Protein AF-A0AAQ3LE79-F1 (afdb_monomer_lite)

Structure (mmCIF, N/CA/C/O backbone):
data_AF-A0AAQ3LE79-F1
#
_entry.id   AF-A0AAQ3LE79-F1
#
loop_
_atom_site.group_PDB
_atom_site.id
_atom_site.type_symbol
_atom_site.label_atom_id
_atom_site.label_alt_id
_atom_site.label_comp_id
_atom_site.label_asym_id
_atom_site.label_entity_id
_atom_site.label_seq_id
_atom_site.pdbx_PDB_ins_code
_atom_site.Cartn_x
_atom_site.Cartn_y
_atom_site.Cartn_z
_atom_site.occupancy
_atom_site.B_iso_or_equiv
_atom_site.auth_seq_id
_atom_site.auth_comp_id
_atom_site.auth_asym_id
_atom_site.auth_atom_id
_atom_site.pdbx_PDB_model_num
ATOM 1 N N . MET A 1 1 ? 32.150 15.294 57.275 1.00 36.69 1 MET A N 1
ATOM 2 C CA . MET A 1 1 ? 33.133 14.335 56.734 1.00 36.69 1 MET A CA 1
ATOM 3 C C . MET A 1 1 ? 32.623 13.879 55.379 1.00 36.69 1 MET A C 1
ATOM 5 O O . MET A 1 1 ? 31.516 13.365 55.310 1.00 36.69 1 MET A O 1
ATOM 9 N N . SER A 1 2 ? 33.370 14.205 54.324 1.00 40.28 2 SER A N 1
ATOM 10 C CA . SER A 1 2 ? 33.125 13.823 52.928 1.00 40.28 2 SER A CA 1
ATOM 11 C C . SER A 1 2 ? 33.422 12.352 52.693 1.00 40.28 2 SER A C 1
ATOM 13 O O . SER A 1 2 ? 34.412 11.895 53.243 1.00 40.28 2 SER A O 1
ATOM 15 N N . PHE A 1 3 ? 32.701 11.703 51.774 1.00 40.44 3 PHE A N 1
ATOM 16 C CA . PHE A 1 3 ? 33.291 10.765 50.809 1.00 40.44 3 PHE A CA 1
ATOM 17 C C . PHE A 1 3 ? 32.489 10.816 49.500 1.00 40.44 3 PHE A C 1
ATOM 19 O O . PHE A 1 3 ? 31.323 10.433 49.456 1.00 40.44 3 PHE A O 1
ATOM 26 N N . ALA A 1 4 ? 33.121 11.341 48.449 1.00 46.09 4 ALA A N 1
ATOM 27 C CA . ALA A 1 4 ? 32.673 11.240 47.065 1.00 46.09 4 ALA A CA 1
ATOM 28 C C . ALA A 1 4 ? 33.272 9.965 46.454 1.00 46.09 4 ALA A C 1
ATOM 30 O O . ALA A 1 4 ? 34.457 9.696 46.655 1.00 46.09 4 ALA A O 1
ATOM 31 N N . ALA A 1 5 ? 32.473 9.194 45.717 1.00 45.47 5 ALA A N 1
ATOM 32 C CA . ALA A 1 5 ? 32.939 8.041 44.953 1.00 45.47 5 ALA A CA 1
ATOM 33 C C . ALA A 1 5 ? 33.003 8.417 43.466 1.00 45.47 5 ALA A C 1
ATOM 35 O O . ALA A 1 5 ? 31.975 8.596 42.817 1.00 45.47 5 ALA A O 1
ATOM 36 N N . SER A 1 6 ? 34.221 8.560 42.945 1.00 42.56 6 SER A N 1
ATOM 37 C CA . SER A 1 6 ? 34.496 8.762 41.521 1.00 42.56 6 SER A CA 1
ATOM 38 C C . SER A 1 6 ? 34.640 7.402 40.836 1.00 42.56 6 SER A C 1
ATOM 40 O O . SER A 1 6 ? 35.516 6.623 41.208 1.00 42.56 6 SER A O 1
ATOM 42 N N . ILE A 1 7 ? 33.816 7.115 39.827 1.00 51.03 7 ILE A N 1
ATOM 43 C CA . ILE A 1 7 ? 34.010 5.956 38.945 1.00 51.03 7 ILE A CA 1
ATOM 44 C C . ILE A 1 7 ? 34.939 6.397 37.813 1.00 51.03 7 ILE A C 1
ATOM 46 O O . ILE A 1 7 ? 34.590 7.253 37.001 1.00 51.03 7 ILE A O 1
ATOM 50 N N . ALA A 1 8 ? 36.147 5.839 37.801 1.00 42.97 8 ALA A N 1
ATOM 51 C CA . ALA A 1 8 ? 37.141 6.045 36.761 1.00 42.97 8 ALA A CA 1
ATOM 52 C C . ALA A 1 8 ? 36.771 5.232 35.509 1.00 42.97 8 ALA A C 1
ATOM 54 O O . ALA A 1 8 ? 36.706 4.006 35.563 1.00 42.97 8 ALA A O 1
ATOM 55 N N . ALA A 1 9 ? 36.553 5.911 34.382 1.00 47.59 9 ALA A N 1
ATOM 56 C CA . ALA A 1 9 ? 36.482 5.287 33.067 1.00 47.59 9 ALA A CA 1
ATOM 57 C C . ALA A 1 9 ? 37.894 5.240 32.465 1.00 47.59 9 ALA A C 1
ATOM 59 O O . ALA A 1 9 ? 38.516 6.273 32.216 1.00 47.59 9 ALA A O 1
ATOM 60 N N . THR A 1 10 ? 38.419 4.035 32.263 1.00 47.12 10 THR A N 1
ATOM 61 C CA . THR A 1 10 ? 39.682 3.782 31.569 1.00 47.12 10 THR A CA 1
ATOM 62 C C . THR A 1 10 ? 39.500 3.987 30.066 1.00 47.12 10 THR A C 1
ATOM 64 O O . THR A 1 10 ? 38.808 3.231 29.391 1.00 47.12 10 THR A O 1
ATOM 67 N N . ILE A 1 11 ? 40.142 5.026 29.534 1.00 48.81 11 ILE A N 1
ATOM 68 C CA . ILE A 1 11 ? 40.208 5.311 28.100 1.00 48.81 11 ILE A CA 1
ATOM 69 C C . ILE A 1 11 ? 41.379 4.505 27.531 1.00 48.81 11 ILE A C 1
ATOM 71 O O . ILE A 1 11 ? 42.543 4.846 27.743 1.00 48.81 11 ILE A O 1
ATOM 75 N N . GLY A 1 12 ? 41.075 3.413 26.832 1.00 40.38 12 GLY A N 1
ATOM 76 C CA . GLY A 1 12 ? 42.045 2.700 26.007 1.00 40.38 12 GLY A CA 1
ATOM 77 C C . GLY A 1 12 ? 42.312 3.491 24.731 1.00 40.38 12 GLY A C 1
ATOM 78 O O . GLY A 1 12 ? 41.509 3.463 23.803 1.00 40.38 12 GLY A O 1
ATOM 79 N N . ALA A 1 13 ? 43.428 4.21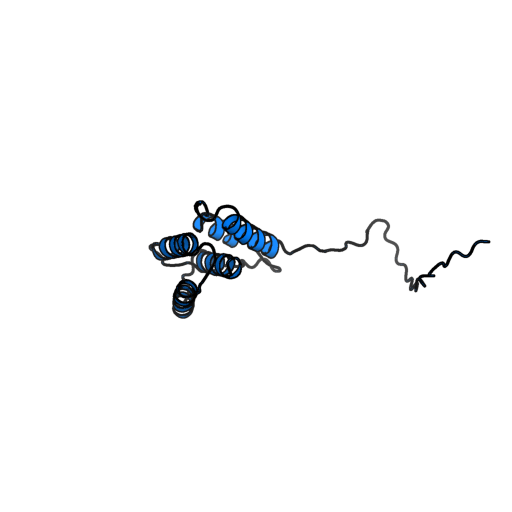4 24.694 1.00 43.22 13 ALA A N 1
ATOM 80 C CA . ALA A 1 13 ? 43.943 4.831 23.482 1.00 43.22 13 ALA A CA 1
ATOM 81 C C . ALA A 1 13 ? 44.674 3.780 22.632 1.00 43.22 13 ALA A C 1
ATOM 83 O O . ALA A 1 13 ? 45.650 3.187 23.085 1.00 43.22 13 ALA A O 1
ATOM 84 N N . ILE A 1 14 ? 44.255 3.603 21.378 1.00 49.69 14 ILE A N 1
ATOM 85 C CA . ILE A 1 14 ? 45.158 3.176 20.305 1.00 49.69 14 ILE A CA 1
ATOM 86 C C . ILE A 1 14 ? 45.137 4.289 19.264 1.00 49.69 14 ILE A C 1
ATOM 88 O O . ILE A 1 14 ? 44.171 4.465 18.526 1.00 49.69 14 ILE A O 1
ATOM 92 N N . GLN A 1 15 ? 46.209 5.078 19.266 1.00 41.09 15 GLN A N 1
ATOM 93 C CA . GLN A 1 15 ? 46.517 6.043 18.223 1.00 41.09 15 GLN A CA 1
ATOM 94 C C . GLN A 1 15 ? 47.318 5.335 17.128 1.00 41.09 15 GLN A C 1
ATOM 96 O O . GLN A 1 15 ? 48.391 4.805 17.402 1.00 41.09 15 GLN A O 1
ATOM 101 N N . TYR A 1 16 ? 46.845 5.404 15.886 1.00 37.53 16 TYR A N 1
ATOM 102 C CA . TYR A 1 16 ? 47.734 5.527 14.734 1.00 37.53 16 TYR A CA 1
ATOM 103 C C . TYR A 1 16 ? 47.234 6.679 13.871 1.00 37.53 16 TYR A C 1
ATOM 105 O O . TYR A 1 16 ? 46.166 6.634 13.266 1.00 37.53 16 TYR A O 1
ATOM 113 N N . SER A 1 17 ? 48.017 7.750 13.906 1.00 40.47 17 SER A N 1
ATOM 114 C CA . SER A 1 17 ? 47.795 9.000 13.201 1.00 40.47 17 SER A CA 1
ATOM 115 C C . SER A 1 17 ? 48.233 8.868 11.743 1.00 40.47 17 SER A C 1
ATOM 117 O O . SER A 1 17 ? 49.415 8.678 11.477 1.00 40.47 17 SER A O 1
ATOM 119 N N . HIS A 1 18 ? 47.315 9.085 10.804 1.00 39.09 18 HIS A N 1
ATOM 120 C CA . HIS A 1 18 ? 47.628 9.818 9.579 1.00 39.09 18 HIS A CA 1
ATOM 121 C C . HIS A 1 18 ? 46.641 10.980 9.469 1.00 39.09 18 HIS A C 1
ATOM 123 O O . HIS A 1 18 ? 45.458 10.828 9.180 1.00 39.09 18 HIS A O 1
ATOM 129 N N . THR A 1 19 ? 47.153 12.156 9.808 1.00 40.91 19 THR A N 1
ATOM 130 C CA . THR A 1 19 ? 46.479 13.448 9.809 1.00 40.91 19 THR A CA 1
ATOM 131 C C . THR A 1 19 ? 46.080 13.873 8.397 1.00 40.91 19 THR A C 1
ATOM 133 O O . THR A 1 19 ? 46.939 14.251 7.605 1.00 40.91 19 THR A O 1
ATOM 136 N N . THR A 1 20 ? 44.775 13.910 8.129 1.00 48.50 20 THR A N 1
ATOM 137 C CA . THR A 1 20 ? 44.172 14.961 7.295 1.00 48.50 20 THR A CA 1
ATOM 138 C C . THR A 1 20 ? 43.300 15.806 8.230 1.00 48.50 20 THR A C 1
ATOM 140 O O . THR A 1 20 ? 42.432 15.237 8.896 1.00 48.50 20 THR A O 1
ATOM 143 N N . PRO A 1 21 ? 43.522 17.123 8.374 1.00 38.72 21 PRO A N 1
ATOM 144 C CA . PRO A 1 21 ? 42.705 17.945 9.259 1.00 38.72 21 PRO A CA 1
ATOM 145 C C . PRO A 1 21 ? 41.321 18.143 8.630 1.00 38.72 21 PRO A C 1
ATOM 147 O O . PRO A 1 21 ? 41.221 18.759 7.573 1.00 38.72 21 PRO A O 1
ATOM 150 N N . GLY A 1 22 ? 40.260 17.636 9.269 1.00 42.94 22 GLY A N 1
ATOM 151 C CA . GLY A 1 22 ? 38.892 18.084 8.972 1.00 42.94 22 GLY A CA 1
ATOM 152 C C . GLY A 1 22 ? 37.760 17.056 8.993 1.00 42.94 22 GLY A C 1
ATOM 153 O O . GLY A 1 22 ? 36.611 17.470 8.894 1.00 42.94 22 GLY A O 1
ATOM 154 N N . ALA A 1 23 ? 38.007 15.754 9.139 1.00 43.97 23 ALA A N 1
ATOM 155 C CA . ALA A 1 23 ? 36.910 14.785 9.199 1.00 43.97 23 ALA A CA 1
ATOM 156 C C . ALA A 1 23 ? 36.524 14.492 10.657 1.00 43.97 23 ALA A C 1
ATOM 158 O O . ALA A 1 23 ? 37.208 13.744 11.356 1.00 43.97 23 ALA A O 1
ATOM 159 N N . LEU A 1 24 ? 35.426 15.099 11.117 1.00 50.00 24 LEU A N 1
ATOM 160 C CA . LEU A 1 24 ? 34.683 14.611 12.281 1.00 50.00 24 LEU A CA 1
ATOM 161 C C . LEU A 1 24 ? 34.361 13.118 12.072 1.00 50.00 24 LEU A C 1
ATOM 163 O O . LEU A 1 24 ? 34.107 12.725 10.929 1.00 50.00 24 LEU A O 1
ATOM 167 N N . PRO A 1 25 ? 34.337 12.282 13.127 1.00 44.47 25 PRO A N 1
ATOM 168 C CA . PRO A 1 25 ? 33.803 10.936 13.002 1.00 44.47 25 PRO A CA 1
ATOM 169 C C . PRO A 1 25 ? 32.335 11.070 12.598 1.00 44.47 25 PRO A C 1
ATOM 171 O O . PRO A 1 25 ? 31.493 11.475 13.397 1.00 44.47 25 PRO A O 1
ATOM 174 N N . VAL A 1 26 ? 32.036 10.789 11.331 1.00 45.03 26 VAL A N 1
ATOM 175 C CA . VAL A 1 26 ? 30.660 10.666 10.870 1.00 45.03 26 VAL A CA 1
ATOM 176 C C . VAL A 1 26 ? 30.132 9.396 11.519 1.00 45.03 26 VAL A C 1
ATOM 178 O O . VAL A 1 26 ? 30.356 8.289 11.040 1.00 45.03 26 VAL A O 1
ATOM 181 N N . THR A 1 27 ? 29.451 9.544 12.647 1.00 40.09 27 THR A N 1
ATOM 182 C CA . THR A 1 27 ? 28.440 8.577 13.056 1.00 40.09 27 THR A CA 1
ATOM 183 C C . THR A 1 27 ? 27.349 8.628 11.992 1.00 40.09 27 THR A C 1
ATOM 185 O O . THR A 1 27 ? 26.413 9.419 12.100 1.00 40.09 27 THR A O 1
ATOM 188 N N . THR A 1 28 ? 27.487 7.845 10.921 1.00 41.47 28 THR A N 1
ATOM 189 C CA . THR A 1 28 ? 26.393 7.563 9.988 1.00 41.47 28 THR A CA 1
ATOM 190 C C . THR A 1 28 ? 25.399 6.654 10.700 1.00 41.47 28 THR A C 1
ATOM 192 O O . THR A 1 28 ? 25.302 5.466 10.415 1.00 41.47 28 THR A O 1
ATOM 195 N N . SER A 1 29 ? 24.644 7.216 11.639 1.00 50.00 29 SER A N 1
ATOM 196 C CA . SER A 1 29 ? 23.278 6.758 11.880 1.00 50.00 29 SER A CA 1
ATOM 197 C C . SER A 1 29 ? 22.411 7.408 10.805 1.00 50.00 29 SER A C 1
ATOM 199 O O . SER A 1 29 ? 21.615 8.300 11.077 1.00 50.00 29 SER A O 1
ATOM 201 N N . THR A 1 30 ? 22.677 7.061 9.548 1.00 47.72 30 THR A N 1
ATOM 202 C CA . THR A 1 30 ? 21.870 7.486 8.411 1.00 47.72 30 THR A CA 1
ATOM 203 C C . THR A 1 30 ? 20.923 6.331 8.168 1.00 47.72 30 THR A C 1
ATOM 205 O O . THR A 1 30 ? 21.315 5.348 7.547 1.00 47.72 30 THR A O 1
ATOM 208 N N . GLU A 1 31 ? 19.713 6.401 8.724 1.00 57.53 31 GLU A N 1
ATOM 209 C CA . GLU A 1 31 ? 18.627 5.567 8.210 1.00 57.53 31 GLU A CA 1
ATOM 210 C C . GLU A 1 31 ? 18.626 5.724 6.688 1.00 57.53 31 GLU A C 1
ATOM 212 O O . GLU A 1 31 ? 18.689 6.846 6.169 1.00 57.53 31 GLU A O 1
ATOM 217 N N . SER A 1 32 ? 18.677 4.606 5.969 1.00 69.31 32 SER A N 1
ATOM 218 C CA . SER A 1 32 ? 18.678 4.646 4.518 1.00 69.31 32 SER A CA 1
ATOM 219 C C . SER A 1 32 ? 17.392 5.332 4.053 1.00 69.31 32 SER A C 1
ATOM 221 O O . SER A 1 32 ? 16.332 5.191 4.664 1.00 69.31 32 SER A O 1
ATOM 223 N N . SER A 1 33 ? 17.490 6.141 2.994 1.00 79.94 33 SER A N 1
ATOM 224 C CA . SER A 1 33 ? 16.372 6.952 2.480 1.00 79.94 33 SER A CA 1
ATOM 225 C C . SER A 1 33 ? 15.092 6.125 2.273 1.00 79.94 33 SER A C 1
ATOM 227 O O . SER A 1 33 ? 13.982 6.623 2.454 1.00 79.94 33 SER A O 1
ATOM 229 N N . ASP A 1 34 ? 15.236 4.837 1.951 1.00 87.19 34 ASP A N 1
ATOM 230 C CA . ASP A 1 34 ? 14.115 3.919 1.806 1.00 87.19 34 ASP A CA 1
ATOM 231 C C . ASP A 1 34 ? 13.407 3.593 3.124 1.00 87.19 34 ASP A C 1
ATOM 233 O O . ASP A 1 34 ? 12.178 3.578 3.144 1.00 87.19 34 ASP A O 1
ATOM 237 N N . GLU A 1 35 ? 14.133 3.386 4.221 1.00 90.25 35 GLU A N 1
ATOM 238 C CA . GLU A 1 35 ? 13.536 3.148 5.540 1.00 90.25 35 GLU A CA 1
ATOM 239 C C . GLU A 1 35 ? 12.772 4.383 6.031 1.00 90.25 35 GLU A C 1
ATOM 241 O O . GLU A 1 35 ? 11.648 4.256 6.516 1.00 90.25 35 GLU A O 1
ATOM 246 N N . ILE A 1 36 ? 13.300 5.587 5.781 1.00 90.81 36 ILE A N 1
ATOM 247 C CA . ILE A 1 36 ? 12.614 6.851 6.102 1.00 90.81 36 ILE A CA 1
ATOM 248 C C . ILE A 1 36 ? 11.290 6.964 5.332 1.00 90.81 36 ILE A C 1
ATOM 250 O O . ILE A 1 36 ? 10.255 7.321 5.902 1.00 90.81 36 ILE A O 1
ATOM 254 N N . VAL A 1 37 ? 11.291 6.651 4.032 1.00 94.25 37 VAL A N 1
ATOM 255 C CA . VAL A 1 37 ? 10.072 6.723 3.213 1.00 94.25 37 VAL A CA 1
ATOM 256 C C . VAL A 1 37 ? 9.057 5.661 3.634 1.00 94.25 37 VAL A C 1
ATOM 258 O O . VAL A 1 37 ? 7.877 5.988 3.774 1.00 94.25 37 VAL A O 1
ATOM 261 N N . LYS A 1 38 ? 9.490 4.418 3.886 1.00 95.31 38 LYS A N 1
ATOM 262 C CA . LYS A 1 38 ? 8.612 3.343 4.380 1.00 95.31 38 LYS A CA 1
ATOM 263 C C . LYS A 1 38 ? 7.970 3.729 5.714 1.00 95.31 38 LYS A C 1
ATOM 265 O O . LYS A 1 38 ? 6.749 3.638 5.836 1.00 95.31 38 LYS A O 1
ATOM 270 N N . ALA A 1 39 ? 8.763 4.218 6.668 1.00 95.94 39 ALA A N 1
ATOM 271 C CA . ALA A 1 39 ? 8.280 4.654 7.976 1.00 95.94 39 ALA A CA 1
ATOM 272 C C . ALA A 1 39 ? 7.288 5.820 7.860 1.00 95.94 39 ALA A C 1
ATOM 274 O O . ALA A 1 39 ? 6.229 5.795 8.486 1.00 95.94 39 ALA A O 1
ATOM 275 N N . SER A 1 40 ? 7.570 6.808 7.003 1.00 96.88 40 SER A N 1
ATOM 276 C CA . SER A 1 40 ? 6.649 7.924 6.761 1.00 96.88 40 SER A CA 1
ATOM 277 C C . SER A 1 40 ? 5.319 7.465 6.157 1.00 96.88 40 SER A C 1
ATOM 279 O O . SER A 1 40 ? 4.279 7.970 6.563 1.00 96.88 40 SER A O 1
ATOM 281 N N . ILE A 1 41 ? 5.318 6.498 5.233 1.00 97.88 41 ILE A N 1
ATOM 282 C CA . ILE A 1 41 ? 4.078 5.941 4.666 1.00 97.88 41 ILE A CA 1
ATOM 283 C C . ILE A 1 41 ? 3.232 5.267 5.755 1.00 97.88 41 ILE A C 1
ATOM 285 O O . ILE A 1 41 ? 2.018 5.467 5.806 1.00 97.88 41 ILE A O 1
ATOM 289 N N . GLN A 1 42 ? 3.863 4.487 6.636 1.00 97.56 42 GLN A N 1
ATOM 290 C CA . GLN A 1 42 ? 3.174 3.856 7.765 1.00 97.56 42 GLN A CA 1
ATOM 291 C C . GLN A 1 42 ? 2.593 4.906 8.718 1.00 97.56 42 GLN A C 1
ATOM 293 O O . GLN A 1 42 ? 1.432 4.811 9.115 1.00 97.56 42 GLN A O 1
ATOM 298 N N . GLU A 1 43 ? 3.375 5.933 9.046 1.00 97.56 43 GLU A N 1
ATOM 299 C CA . GLU A 1 43 ? 2.947 7.022 9.920 1.00 97.56 43 GLU A CA 1
ATOM 300 C C . GLU A 1 43 ? 1.781 7.826 9.320 1.00 97.56 43 GLU A C 1
ATOM 302 O O . GLU A 1 43 ? 0.827 8.143 10.034 1.00 97.56 43 GLU A O 1
ATOM 307 N N . ASP A 1 44 ? 1.811 8.112 8.016 1.00 97.69 44 ASP A N 1
ATOM 308 C CA . ASP A 1 44 ? 0.737 8.819 7.310 1.00 97.69 44 ASP A CA 1
ATOM 309 C C . ASP A 1 44 ? -0.589 8.048 7.391 1.00 97.69 44 ASP A C 1
ATOM 311 O O . ASP A 1 44 ? -1.641 8.647 7.649 1.00 97.69 44 ASP A O 1
ATOM 315 N N . PHE A 1 45 ? -0.547 6.718 7.234 1.00 97.62 45 PHE A N 1
ATOM 316 C CA . PHE A 1 45 ? -1.728 5.871 7.405 1.00 97.62 45 PHE A CA 1
ATOM 317 C C . PHE A 1 45 ? -2.240 5.911 8.846 1.00 97.62 45 PHE A C 1
ATOM 319 O O . PHE A 1 45 ? -3.424 6.146 9.061 1.00 97.62 45 PHE A O 1
ATOM 326 N N . LEU A 1 46 ? -1.365 5.750 9.841 1.00 97.00 46 LEU A N 1
ATOM 327 C CA . LEU A 1 46 ? -1.764 5.738 11.253 1.00 97.00 46 LEU A CA 1
ATOM 328 C C . LEU A 1 46 ? -2.330 7.083 11.730 1.00 97.00 46 LEU A C 1
ATOM 330 O O . LEU A 1 46 ? -3.279 7.118 12.512 1.00 97.00 46 LEU A O 1
ATOM 334 N N . LYS A 1 47 ? -1.778 8.205 11.255 1.00 97.31 47 LYS A N 1
ATOM 335 C CA . LYS A 1 47 ? -2.244 9.550 11.629 1.00 97.31 47 LYS A CA 1
ATOM 336 C C . LYS A 1 47 ? -3.601 9.896 11.023 1.00 97.31 47 LYS A C 1
ATOM 338 O O . LYS A 1 47 ? -4.388 10.598 11.659 1.00 97.31 47 LYS A O 1
ATOM 343 N N . ALA A 1 48 ? -3.861 9.478 9.786 1.00 96.88 48 ALA A N 1
ATOM 344 C CA . ALA A 1 48 ? -5.059 9.874 9.052 1.00 96.88 48 ALA A CA 1
ATOM 345 C C . ALA A 1 48 ? -5.552 8.773 8.093 1.00 96.88 48 ALA A C 1
ATOM 347 O O . ALA A 1 48 ? -5.629 9.004 6.883 1.00 96.88 48 ALA A O 1
ATOM 348 N N . PRO A 1 49 ? -5.981 7.606 8.607 1.00 96.62 49 PRO A N 1
ATOM 349 C CA . PRO A 1 49 ? -6.249 6.424 7.781 1.00 96.62 49 PRO A CA 1
ATOM 350 C C . PRO A 1 49 ? -7.389 6.660 6.781 1.00 96.62 49 PRO A C 1
ATOM 352 O O . PRO A 1 49 ? -7.332 6.220 5.638 1.00 96.62 49 PRO A O 1
ATOM 355 N N . ALA A 1 50 ? -8.392 7.460 7.156 1.00 96.69 50 ALA A N 1
ATOM 356 C CA . ALA A 1 50 ? -9.509 7.816 6.278 1.00 96.69 50 ALA A CA 1
ATOM 357 C C . ALA A 1 50 ? -9.130 8.756 5.114 1.00 96.69 50 ALA A C 1
ATOM 359 O O . ALA A 1 50 ? -9.921 8.916 4.186 1.00 96.69 50 ALA A O 1
ATOM 360 N N . LYS A 1 51 ? -7.964 9.412 5.179 1.00 96.44 51 LYS A N 1
ATOM 361 C CA . LYS A 1 51 ? -7.439 10.314 4.140 1.00 96.44 51 LYS A CA 1
ATOM 362 C C . LYS A 1 51 ? -6.223 9.731 3.421 1.00 96.44 51 LYS A C 1
ATOM 364 O O . LYS A 1 51 ? -5.634 10.422 2.594 1.00 96.44 51 LYS A O 1
ATOM 369 N N . PHE A 1 52 ? -5.822 8.512 3.767 1.00 97.94 52 PHE A N 1
ATOM 370 C CA . PHE A 1 52 ? -4.642 7.899 3.193 1.00 97.94 52 PHE A CA 1
ATOM 371 C C . PHE A 1 52 ? -4.848 7.628 1.702 1.00 97.94 52 PHE A C 1
ATOM 373 O O . PHE A 1 52 ? -5.828 7.002 1.299 1.00 97.94 52 PHE A O 1
ATOM 380 N N . ASP A 1 53 ? -3.907 8.101 0.892 1.00 97.44 53 ASP A N 1
ATOM 381 C CA . ASP A 1 53 ? -3.905 7.915 -0.553 1.00 97.44 53 ASP A CA 1
ATOM 382 C C . ASP A 1 53 ? -2.830 6.895 -0.932 1.00 97.44 53 ASP A C 1
ATOM 384 O O . ASP A 1 53 ? -1.633 7.198 -0.988 1.00 97.44 53 ASP A O 1
ATOM 388 N N . ILE A 1 54 ? -3.283 5.673 -1.211 1.00 97.56 54 ILE A N 1
ATOM 389 C CA . ILE A 1 54 ? -2.413 4.565 -1.599 1.00 97.56 54 ILE A CA 1
ATOM 390 C C . ILE A 1 54 ? -1.669 4.828 -2.914 1.00 97.56 54 ILE A C 1
ATOM 392 O O . ILE A 1 54 ? -0.524 4.405 -3.050 1.00 97.56 54 ILE A O 1
ATOM 396 N N . SER A 1 55 ? -2.263 5.567 -3.856 1.00 96.50 55 SER A N 1
ATOM 397 C CA . SER A 1 55 ? -1.637 5.858 -5.152 1.00 96.50 55 SER A CA 1
ATOM 398 C C . SER A 1 55 ? -0.479 6.834 -4.977 1.00 96.50 55 SER A C 1
ATOM 400 O O . SER A 1 55 ? 0.614 6.629 -5.510 1.00 96.50 55 SER A O 1
ATOM 402 N N . THR A 1 56 ? -0.686 7.872 -4.162 1.00 97.25 56 THR A N 1
ATOM 403 C CA . THR A 1 56 ? 0.377 8.817 -3.800 1.00 97.25 56 THR A CA 1
ATOM 404 C C . THR A 1 56 ? 1.492 8.126 -3.012 1.00 97.25 56 THR A C 1
ATOM 406 O O . THR A 1 56 ? 2.669 8.355 -3.294 1.00 97.25 56 THR A O 1
ATOM 409 N N . ALA A 1 57 ? 1.157 7.244 -2.066 1.00 97.81 57 ALA A N 1
ATOM 410 C CA . ALA A 1 57 ? 2.150 6.466 -1.325 1.00 97.81 57 ALA A CA 1
ATOM 411 C C . ALA A 1 57 ? 2.953 5.519 -2.238 1.00 97.81 57 ALA A C 1
ATOM 413 O O . ALA A 1 57 ? 4.177 5.467 -2.131 1.00 97.81 57 ALA A O 1
ATOM 414 N N . ALA A 1 58 ? 2.298 4.828 -3.176 1.00 97.44 58 ALA A N 1
ATOM 415 C CA . ALA A 1 58 ? 2.959 3.929 -4.123 1.00 97.44 58 ALA A CA 1
ATOM 416 C C . ALA A 1 58 ? 3.914 4.687 -5.055 1.00 97.44 58 ALA A C 1
ATOM 418 O O . ALA A 1 58 ? 5.028 4.226 -5.298 1.00 97.44 58 ALA A O 1
ATOM 419 N N . LYS A 1 59 ? 3.524 5.884 -5.511 1.00 96.31 59 LYS A N 1
ATOM 420 C CA . LYS A 1 59 ? 4.398 6.770 -6.289 1.00 96.31 59 LYS A CA 1
ATOM 421 C C . LYS A 1 59 ? 5.617 7.227 -5.485 1.00 96.31 59 LYS A C 1
ATOM 423 O O . LYS A 1 59 ? 6.739 7.159 -5.977 1.00 96.31 59 LYS A O 1
ATOM 428 N N . ARG A 1 60 ? 5.419 7.642 -4.228 1.00 95.56 60 ARG A N 1
ATOM 429 C CA . ARG A 1 60 ? 6.539 7.984 -3.333 1.00 95.56 60 ARG A CA 1
ATOM 430 C C . ARG A 1 60 ? 7.495 6.807 -3.176 1.00 95.56 60 ARG A C 1
ATOM 432 O O . ARG A 1 60 ? 8.698 7.019 -3.169 1.00 95.56 60 ARG A O 1
ATOM 439 N N . LEU A 1 61 ? 6.966 5.586 -3.081 1.00 95.12 61 LEU A N 1
ATOM 440 C CA . LEU A 1 61 ? 7.765 4.370 -2.974 1.00 95.12 61 LEU A CA 1
ATOM 441 C C . LEU A 1 61 ? 8.514 4.042 -4.280 1.00 95.12 61 LEU A C 1
ATOM 443 O O . LEU A 1 61 ? 9.654 3.592 -4.215 1.00 95.12 61 LEU A O 1
ATOM 447 N N . SER A 1 62 ? 7.929 4.308 -5.454 1.00 94.69 62 SER A N 1
ATOM 448 C CA . SER A 1 62 ? 8.594 4.069 -6.747 1.00 94.69 62 SER A CA 1
ATOM 449 C C . SER A 1 62 ? 9.805 4.972 -6.988 1.00 94.69 62 SER A C 1
ATOM 451 O O . SER A 1 62 ? 10.744 4.579 -7.681 1.00 94.69 62 SER A O 1
ATOM 453 N N . ASP A 1 63 ? 9.807 6.163 -6.385 1.00 93.38 63 ASP A N 1
ATOM 454 C CA . ASP A 1 63 ? 10.906 7.129 -6.490 1.00 93.38 63 ASP A CA 1
ATOM 455 C C . ASP A 1 63 ? 12.109 6.756 -5.598 1.00 93.38 63 ASP A C 1
ATOM 457 O O . ASP A 1 63 ? 13.169 7.377 -5.680 1.00 93.38 63 ASP A O 1
ATOM 461 N N . VAL A 1 64 ? 11.969 5.733 -4.748 1.00 92.12 64 VAL A N 1
ATOM 462 C CA . VAL A 1 64 ? 13.017 5.298 -3.824 1.00 92.12 64 VAL A CA 1
ATOM 463 C C . VAL A 1 64 ? 13.965 4.305 -4.484 1.00 92.12 64 VAL A C 1
ATOM 465 O O . VAL A 1 64 ? 13.563 3.258 -5.001 1.00 92.12 64 VAL A O 1
ATOM 468 N N . THR A 1 65 ? 15.255 4.598 -4.357 1.00 88.69 65 THR A N 1
ATOM 469 C CA . THR A 1 65 ? 16.348 3.712 -4.756 1.00 88.69 65 THR A CA 1
ATOM 470 C C . THR A 1 65 ? 17.161 3.260 -3.550 1.00 88.69 65 THR A C 1
ATOM 472 O O . THR A 1 65 ? 17.441 4.061 -2.657 1.00 88.69 65 THR A O 1
ATOM 475 N N . ILE A 1 66 ? 17.595 2.004 -3.558 1.00 84.19 66 ILE A N 1
ATOM 476 C CA . ILE A 1 66 ? 18.566 1.454 -2.601 1.00 84.19 66 ILE A CA 1
ATOM 477 C C . ILE A 1 66 ? 20.001 1.589 -3.125 1.00 84.19 66 ILE A C 1
ATOM 479 O O . ILE A 1 66 ? 20.237 2.059 -4.244 1.00 84.19 66 ILE A O 1
ATOM 483 N N . GLU A 1 67 ? 20.971 1.176 -2.305 1.00 80.81 67 GLU A N 1
ATOM 484 C CA . GLU A 1 67 ? 22.381 1.121 -2.690 1.00 80.81 67 GLU A CA 1
ATOM 485 C C . GLU A 1 67 ? 22.568 0.409 -4.039 1.00 80.81 67 GLU A C 1
ATOM 487 O O . GLU A 1 67 ? 21.979 -0.637 -4.314 1.00 80.81 67 GLU A O 1
ATOM 492 N N . GLY A 1 68 ? 23.372 1.015 -4.914 1.00 79.56 68 GLY A N 1
ATOM 493 C CA . GLY A 1 68 ? 23.540 0.552 -6.294 1.00 79.56 68 GLY A CA 1
ATOM 494 C C . GLY A 1 68 ? 22.524 1.118 -7.294 1.00 79.56 68 GLY A C 1
ATOM 495 O O . GLY A 1 68 ? 22.619 0.794 -8.473 1.00 79.56 68 GLY A O 1
ATOM 496 N N . GLY A 1 69 ? 21.599 1.988 -6.865 1.00 83.12 69 GLY A N 1
ATOM 497 C CA . GLY A 1 69 ? 20.683 2.716 -7.756 1.00 83.12 69 GLY A CA 1
ATOM 498 C C . GLY A 1 69 ? 19.476 1.903 -8.228 1.00 83.12 69 GLY A C 1
ATOM 499 O O . GLY A 1 69 ? 18.789 2.308 -9.162 1.00 83.12 69 GLY A O 1
ATOM 500 N N . TYR A 1 70 ? 19.211 0.760 -7.597 1.00 86.06 70 TYR A N 1
ATOM 501 C CA . TYR A 1 70 ? 18.056 -0.075 -7.911 1.00 86.06 70 TYR A CA 1
ATOM 502 C C . TYR A 1 70 ? 16.797 0.478 -7.251 1.00 86.06 70 TYR A C 1
ATOM 504 O O . TYR A 1 70 ? 16.817 0.830 -6.071 1.00 86.06 70 TYR A O 1
ATOM 512 N N . HIS A 1 71 ? 15.694 0.517 -7.995 1.00 91.25 71 HIS A N 1
ATOM 513 C CA . HIS A 1 71 ? 14.390 0.854 -7.432 1.00 91.25 71 HIS A CA 1
ATOM 514 C C . HIS A 1 71 ? 13.925 -0.248 -6.487 1.00 91.25 71 HIS A C 1
ATOM 516 O O . HIS A 1 71 ? 14.093 -1.437 -6.767 1.00 91.25 71 HIS A O 1
ATOM 522 N N . ILE A 1 72 ? 13.307 0.144 -5.375 1.00 91.69 72 ILE A N 1
ATOM 523 C CA . ILE A 1 72 ? 12.777 -0.836 -4.425 1.00 91.69 72 ILE A CA 1
ATOM 524 C C . ILE A 1 72 ? 11.539 -1.546 -4.951 1.00 91.69 72 ILE A C 1
ATOM 526 O O . ILE A 1 72 ? 11.231 -2.620 -4.454 1.00 91.69 72 ILE A O 1
ATOM 530 N N . CYS A 1 73 ? 10.825 -0.959 -5.909 1.00 95.25 73 CYS A N 1
ATOM 531 C CA . CYS A 1 73 ? 9.631 -1.546 -6.489 1.00 95.25 73 CYS A CA 1
ATOM 532 C C . CYS A 1 73 ? 9.400 -1.069 -7.921 1.00 95.25 73 CYS A C 1
ATOM 534 O O . CYS A 1 73 ? 9.928 -0.032 -8.333 1.00 95.25 73 CYS A O 1
ATOM 536 N N . SER A 1 74 ? 8.584 -1.812 -8.663 1.00 95.69 74 SER A N 1
ATOM 537 C CA . SER A 1 74 ? 8.143 -1.433 -10.004 1.00 95.69 74 SER A CA 1
ATOM 538 C C . SER A 1 74 ? 6.700 -0.916 -9.988 1.00 95.69 74 SER A C 1
ATOM 540 O O . SER A 1 74 ? 5.803 -1.604 -9.499 1.00 95.69 74 SER A O 1
ATOM 542 N N . PRO A 1 75 ? 6.419 0.282 -10.537 1.00 94.38 75 PRO A N 1
ATOM 543 C CA . PRO A 1 75 ? 5.049 0.777 -10.646 1.00 94.38 75 PRO A CA 1
ATOM 544 C C . PRO A 1 75 ? 4.276 0.139 -11.811 1.00 94.38 75 PRO A C 1
ATOM 546 O O . PRO A 1 75 ? 3.074 0.361 -11.913 1.00 94.38 75 PRO A O 1
ATOM 549 N N . LYS A 1 76 ? 4.954 -0.599 -12.703 1.00 93.81 76 LYS A N 1
ATOM 550 C CA . LYS A 1 76 ? 4.369 -1.173 -13.927 1.00 93.81 76 LYS A CA 1
ATOM 551 C C . LYS A 1 76 ? 4.172 -2.679 -13.868 1.00 93.81 76 LYS A C 1
ATOM 553 O O . LYS A 1 76 ? 3.333 -3.191 -14.599 1.00 93.81 76 LYS A O 1
ATOM 558 N N . ASP A 1 77 ? 4.968 -3.368 -13.058 1.00 95.38 77 ASP A N 1
ATOM 559 C CA . ASP A 1 77 ? 4.866 -4.815 -12.952 1.00 95.38 77 ASP A CA 1
ATOM 560 C C . ASP A 1 77 ? 3.726 -5.158 -11.999 1.00 95.38 77 ASP A C 1
ATOM 562 O O . ASP A 1 77 ? 3.719 -4.732 -10.839 1.00 95.38 77 ASP A O 1
ATOM 566 N N . GLU A 1 78 ? 2.751 -5.899 -12.517 1.00 97.25 78 GLU A N 1
ATOM 567 C CA . GLU A 1 78 ? 1.679 -6.476 -11.718 1.00 97.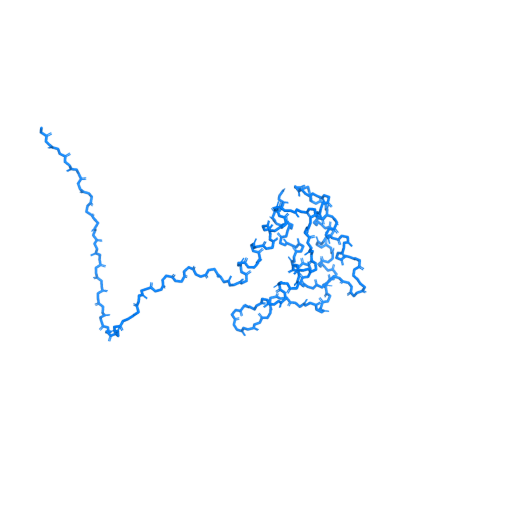25 78 GLU A CA 1
ATOM 568 C C . GLU A 1 78 ? 2.259 -7.522 -10.759 1.00 97.25 78 GLU A C 1
ATOM 570 O O . GLU A 1 78 ? 3.204 -8.250 -11.086 1.00 97.25 78 GLU A O 1
ATOM 575 N N . ILE A 1 79 ? 1.694 -7.601 -9.559 1.00 98.12 79 ILE A N 1
ATOM 576 C CA . ILE A 1 79 ? 2.059 -8.631 -8.598 1.00 98.12 79 ILE A CA 1
ATOM 577 C C . ILE A 1 79 ? 1.683 -10.032 -9.076 1.00 98.12 79 ILE A C 1
ATOM 579 O O . ILE A 1 79 ? 0.772 -10.252 -9.870 1.00 98.12 79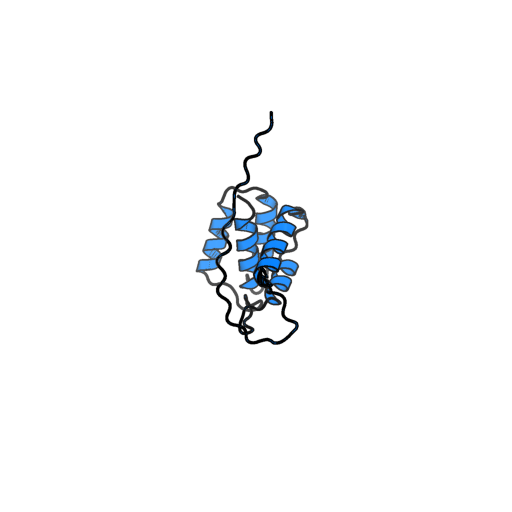 ILE A O 1
ATOM 583 N N . THR A 1 80 ? 2.388 -11.017 -8.535 1.00 97.69 80 THR A N 1
ATOM 584 C CA . THR A 1 80 ? 2.128 -12.427 -8.817 1.00 97.69 80 THR A CA 1
ATOM 585 C C . THR A 1 80 ? 0.831 -12.916 -8.162 1.00 97.69 80 THR A C 1
ATOM 587 O O . THR A 1 80 ? 0.328 -12.329 -7.203 1.00 97.69 80 THR A O 1
ATOM 590 N N . ALA A 1 81 ? 0.315 -14.057 -8.631 1.00 97.56 81 ALA A N 1
ATOM 591 C CA . ALA A 1 81 ? -0.856 -14.704 -8.034 1.00 97.56 81 ALA A CA 1
ATOM 592 C C . ALA A 1 81 ? -0.679 -15.004 -6.531 1.00 97.56 81 ALA A C 1
ATOM 594 O O . ALA A 1 81 ? -1.617 -14.818 -5.757 1.00 97.56 81 ALA A O 1
ATOM 595 N N . ASP A 1 82 ? 0.523 -15.401 -6.101 1.00 98.38 82 ASP A N 1
ATOM 596 C CA . ASP A 1 82 ? 0.817 -15.661 -4.685 1.00 98.38 82 ASP A CA 1
ATOM 597 C C . ASP A 1 82 ? 0.681 -14.391 -3.832 1.00 98.38 82 ASP A C 1
ATOM 599 O O . ASP A 1 82 ? 0.156 -14.432 -2.721 1.00 98.38 82 ASP A O 1
ATOM 603 N N . GLN A 1 83 ? 1.060 -13.234 -4.376 1.00 98.25 83 GLN A N 1
ATOM 604 C CA . GLN A 1 83 ? 0.923 -11.950 -3.687 1.00 98.25 83 GLN A CA 1
ATOM 605 C C . GLN A 1 83 ? -0.539 -11.485 -3.609 1.00 98.25 83 GLN A C 1
ATOM 607 O O . GLN A 1 83 ? -0.934 -10.877 -2.615 1.00 98.25 83 GLN A O 1
ATOM 612 N N . TYR A 1 84 ? -1.383 -11.818 -4.591 1.00 98.25 84 TYR A N 1
ATOM 613 C CA . TYR A 1 84 ? -2.833 -11.618 -4.465 1.00 98.25 84 TYR A CA 1
ATOM 614 C C . TYR A 1 84 ? -3.440 -12.468 -3.338 1.00 98.25 84 TYR A C 1
ATOM 616 O O . TYR A 1 84 ? -4.320 -11.995 -2.616 1.00 98.25 84 TYR A O 1
ATOM 624 N N . ILE A 1 85 ? -2.950 -13.696 -3.140 1.00 97.94 85 ILE A N 1
ATOM 625 C CA . ILE A 1 85 ? -3.347 -14.541 -2.001 1.00 97.94 85 ILE A CA 1
ATOM 626 C C . ILE A 1 85 ? -2.887 -13.907 -0.680 1.00 97.94 85 ILE A C 1
ATOM 628 O O . ILE A 1 85 ? -3.604 -13.954 0.321 1.00 97.94 85 ILE A O 1
ATOM 632 N N . ASP A 1 86 ? -1.719 -13.272 -0.651 1.00 97.94 86 ASP A N 1
ATOM 633 C CA . ASP A 1 86 ? -1.279 -12.546 0.540 1.00 97.94 86 ASP A CA 1
ATOM 634 C C . ASP A 1 86 ? -2.196 -11.360 0.859 1.00 97.94 86 ASP A C 1
ATOM 636 O O . ASP A 1 86 ? -2.549 -11.177 2.023 1.00 97.94 86 ASP A O 1
ATOM 640 N N . ILE A 1 87 ? -2.681 -10.617 -0.145 1.00 97.75 87 ILE A N 1
ATOM 641 C CA . ILE A 1 87 ? -3.688 -9.561 0.067 1.00 97.75 87 ILE A CA 1
ATOM 642 C C . ILE A 1 87 ? -4.962 -10.136 0.701 1.00 97.75 87 ILE A C 1
ATOM 644 O O . ILE A 1 87 ? -5.500 -9.538 1.636 1.00 97.75 87 ILE A O 1
ATOM 648 N N . SER A 1 88 ? -5.448 -11.297 0.245 1.00 97.12 88 SER A N 1
ATOM 649 C CA . SER A 1 88 ? -6.641 -11.900 0.854 1.00 97.12 88 SER A CA 1
ATOM 650 C C . SER A 1 88 ? -6.399 -12.283 2.314 1.00 97.12 88 SER A C 1
ATOM 652 O O . SER A 1 88 ? -7.247 -12.020 3.159 1.00 97.12 88 SER A O 1
ATOM 654 N N . ARG A 1 89 ? -5.215 -12.822 2.637 1.00 96.12 89 ARG A N 1
ATOM 655 C CA . ARG A 1 89 ? -4.836 -13.134 4.025 1.00 96.12 89 ARG A CA 1
ATOM 656 C C . ARG A 1 89 ? -4.751 -11.884 4.894 1.00 96.12 89 ARG A C 1
ATOM 658 O O . ARG A 1 89 ? -5.155 -11.937 6.050 1.00 96.12 89 ARG A O 1
ATOM 665 N N . MET A 1 90 ? -4.265 -10.763 4.355 1.00 95.94 90 MET A N 1
ATOM 666 C CA . MET A 1 90 ? -4.285 -9.488 5.077 1.00 95.94 90 MET A CA 1
ATOM 667 C C . MET A 1 90 ? -5.730 -9.121 5.447 1.00 95.94 90 MET A C 1
ATOM 669 O O . MET A 1 90 ? -6.010 -8.818 6.602 1.00 95.94 90 MET A O 1
ATOM 673 N N . LEU A 1 91 ? -6.689 -9.220 4.525 1.00 95.50 91 LEU A N 1
ATOM 674 C CA . LEU A 1 91 ? -8.089 -8.887 4.826 1.00 95.50 91 LEU A CA 1
ATOM 675 C C . LEU A 1 91 ? -8.719 -9.735 5.950 1.00 95.50 91 LEU A C 1
ATOM 677 O O . LEU A 1 91 ? -9.628 -9.243 6.619 1.00 95.50 91 LEU A O 1
ATOM 681 N N . ASP A 1 92 ? -8.224 -10.950 6.194 1.00 93.75 92 ASP A N 1
ATOM 682 C CA . ASP A 1 92 ? -8.709 -11.835 7.264 1.00 93.75 92 ASP A CA 1
ATOM 683 C C . ASP A 1 92 ? -8.123 -11.507 8.654 1.00 93.75 92 ASP A C 1
ATOM 685 O O . ASP A 1 92 ? -8.653 -11.942 9.682 1.00 93.75 92 ASP A O 1
ATOM 689 N N . THR A 1 93 ? -7.037 -10.734 8.721 1.00 91.94 93 THR A N 1
ATOM 690 C CA . THR A 1 93 ? -6.382 -10.371 9.986 1.00 91.94 93 THR A CA 1
ATOM 691 C C . THR A 1 93 ? -7.182 -9.303 10.734 1.00 91.94 93 THR A C 1
ATOM 693 O O . THR A 1 93 ? -7.440 -8.213 10.211 1.00 91.94 93 THR A O 1
ATOM 696 N N . GLN A 1 94 ? -7.518 -9.588 11.998 1.00 90.38 94 GLN A N 1
ATOM 697 C CA . GLN A 1 94 ? -8.064 -8.585 12.915 1.00 90.38 94 GLN A CA 1
ATOM 698 C C . GLN A 1 94 ? -7.023 -7.495 13.164 1.00 90.38 94 GLN A C 1
ATOM 700 O O . GLN A 1 94 ? -5.896 -7.807 13.530 1.00 90.38 94 GLN A O 1
ATOM 705 N N . ARG A 1 95 ? -7.420 -6.238 12.960 1.00 92.06 95 ARG A N 1
ATOM 706 C CA . ARG A 1 95 ? -6.530 -5.078 13.021 1.00 92.06 95 ARG A CA 1
ATOM 707 C C . ARG A 1 95 ? -7.256 -3.820 13.463 1.00 92.06 95 ARG A C 1
ATOM 709 O O . ARG A 1 95 ? -8.461 -3.656 13.225 1.00 92.06 95 ARG A O 1
ATOM 716 N N . SER A 1 96 ? -6.499 -2.882 14.013 1.00 92.81 96 SER A N 1
ATOM 717 C CA . SER A 1 96 ? -6.896 -1.473 14.051 1.00 92.81 96 SER A CA 1
ATOM 718 C C . SER A 1 96 ? -7.109 -0.913 12.630 1.00 92.81 96 SER A C 1
ATOM 720 O O . SER A 1 96 ? -6.470 -1.335 11.672 1.00 92.81 96 SER A O 1
ATOM 722 N N . HIS A 1 97 ? -8.055 0.019 12.464 1.00 94.75 97 HIS A N 1
ATOM 723 C CA . HIS A 1 97 ? -8.359 0.656 11.165 1.00 94.75 97 HIS A CA 1
ATOM 724 C C . HIS A 1 97 ? -8.759 -0.314 10.029 1.00 94.75 97 HIS A C 1
ATOM 726 O O . HIS A 1 97 ? -8.510 -0.050 8.852 1.00 94.75 97 HIS A O 1
ATOM 732 N N . ALA A 1 98 ? -9.405 -1.440 10.362 1.00 95.81 98 ALA A N 1
ATOM 733 C CA . ALA A 1 98 ? -9.786 -2.473 9.392 1.00 95.81 98 ALA A CA 1
ATOM 734 C C . ALA A 1 98 ? -10.632 -1.948 8.216 1.00 95.81 98 ALA A C 1
ATOM 736 O O . ALA A 1 98 ? -10.465 -2.392 7.080 1.00 95.81 98 ALA A O 1
ATOM 737 N N . VAL A 1 99 ? -11.525 -0.984 8.467 1.00 96.75 99 VAL A N 1
ATOM 738 C CA . VAL A 1 99 ? -12.379 -0.390 7.425 1.00 96.75 99 VAL A CA 1
ATOM 739 C C . VAL A 1 99 ? -11.543 0.417 6.433 1.00 96.75 99 VAL A C 1
ATOM 741 O O . VAL A 1 99 ? -11.734 0.303 5.223 1.00 96.75 99 VAL A O 1
ATOM 744 N N . GLU A 1 100 ? -10.621 1.237 6.926 1.00 97.88 100 GLU A N 1
ATOM 745 C CA . GLU A 1 100 ? -9.735 2.059 6.105 1.00 97.88 100 GLU A CA 1
ATOM 746 C C . GLU A 1 100 ? -8.715 1.208 5.347 1.00 97.88 100 GLU A C 1
ATOM 748 O O . GLU A 1 100 ? -8.497 1.441 4.159 1.00 97.88 100 GLU A O 1
ATOM 753 N N . PHE A 1 101 ? -8.167 0.170 5.984 1.00 97.56 101 PHE A N 1
ATOM 754 C CA . PHE A 1 101 ? -7.298 -0.795 5.315 1.00 97.56 101 PHE A CA 1
ATOM 755 C C . PHE A 1 101 ? -8.032 -1.498 4.167 1.00 97.56 101 PHE A C 1
ATOM 757 O O . PHE A 1 101 ? -7.539 -1.518 3.040 1.00 97.56 101 PHE A O 1
ATOM 764 N N . LYS A 1 102 ? -9.256 -1.997 4.407 1.00 97.44 102 LYS A N 1
ATOM 765 C CA . LYS A 1 102 ? -10.066 -2.617 3.350 1.00 97.44 102 LYS A CA 1
ATOM 766 C C . LYS A 1 102 ? -10.323 -1.649 2.193 1.00 97.44 102 LYS A C 1
ATOM 768 O O . LYS A 1 102 ? -10.218 -2.057 1.045 1.00 97.44 102 LYS A O 1
ATOM 773 N N . LYS A 1 103 ? -10.616 -0.372 2.464 1.00 97.88 103 LYS A N 1
ATOM 774 C CA . LYS A 1 103 ? -10.785 0.639 1.404 1.00 97.88 103 LYS A CA 1
ATOM 775 C C . LYS A 1 103 ? -9.521 0.817 0.562 1.00 97.88 103 LYS A C 1
ATOM 777 O O . LYS A 1 103 ? -9.632 0.959 -0.651 1.00 97.88 103 LYS A O 1
ATOM 782 N N . ALA A 1 104 ? -8.341 0.802 1.183 1.00 97.88 104 ALA A N 1
ATOM 783 C CA . ALA A 1 104 ? -7.073 0.873 0.461 1.00 97.88 104 ALA A CA 1
ATOM 784 C C . ALA A 1 104 ? -6.864 -0.360 -0.438 1.00 97.88 104 ALA A C 1
ATOM 786 O O . ALA A 1 104 ? -6.457 -0.211 -1.589 1.00 97.88 104 ALA A O 1
ATOM 787 N N . VAL A 1 105 ? -7.212 -1.556 0.052 1.00 97.88 105 VAL A N 1
ATOM 788 C CA . VAL A 1 105 ? -7.193 -2.798 -0.741 1.00 97.88 105 VAL A CA 1
ATOM 789 C C . VAL A 1 105 ? -8.203 -2.750 -1.890 1.00 97.88 105 VAL A C 1
ATOM 791 O O . VAL A 1 105 ? -7.838 -3.041 -3.024 1.00 97.88 105 VAL A O 1
ATOM 794 N N . ASP A 1 106 ? -9.447 -2.342 -1.635 1.00 98.00 106 ASP A N 1
ATOM 795 C CA . ASP A 1 106 ? -10.489 -2.229 -2.664 1.00 98.00 106 ASP A CA 1
ATOM 796 C C . ASP A 1 106 ? -10.063 -1.256 -3.776 1.00 98.00 106 ASP A C 1
ATOM 798 O O . ASP A 1 106 ? -10.266 -1.532 -4.957 1.00 98.00 106 ASP A O 1
ATOM 802 N N . LEU A 1 107 ? -9.430 -0.136 -3.406 1.00 97.44 107 LEU A N 1
ATOM 803 C CA . LEU A 1 107 ? -8.892 0.827 -4.363 1.00 97.44 107 LEU A CA 1
ATOM 804 C C . LEU A 1 107 ? -7.747 0.221 -5.186 1.00 97.44 107 LEU A C 1
ATOM 806 O O . LEU A 1 107 ? -7.753 0.363 -6.406 1.00 97.44 107 LEU A O 1
ATOM 810 N N . ALA A 1 108 ? -6.815 -0.497 -4.553 1.00 97.25 108 ALA A N 1
ATOM 811 C CA . ALA A 1 108 ? -5.743 -1.199 -5.261 1.00 97.25 108 ALA A CA 1
ATOM 812 C C . ALA A 1 108 ? -6.292 -2.225 -6.268 1.00 97.25 108 ALA A C 1
ATOM 814 O O . ALA A 1 108 ? -5.857 -2.254 -7.415 1.00 97.25 108 ALA A O 1
ATOM 815 N N . LEU A 1 109 ? -7.285 -3.024 -5.867 1.00 97.19 109 LEU A N 1
ATOM 816 C CA . LEU A 1 109 ? -7.914 -4.046 -6.712 1.00 97.19 109 LEU A CA 1
ATOM 817 C C . LEU A 1 109 ? -8.807 -3.465 -7.820 1.00 97.19 109 LEU A C 1
ATOM 819 O O . LEU A 1 109 ? -9.182 -4.186 -8.741 1.00 97.19 109 LEU A O 1
ATOM 823 N N . SER A 1 110 ? -9.164 -2.181 -7.741 1.00 96.81 110 SER A N 1
ATOM 824 C CA . SER A 1 110 ? -9.945 -1.494 -8.777 1.00 96.81 110 SER A CA 1
ATOM 825 C C . SER A 1 110 ? -9.102 -0.964 -9.944 1.00 96.81 110 SER A C 1
ATOM 827 O O . SER A 1 110 ? -9.667 -0.472 -10.923 1.00 96.81 110 SER A O 1
ATOM 829 N N . ALA A 1 111 ? -7.769 -1.048 -9.851 1.00 93.25 111 ALA A N 1
ATOM 830 C CA . ALA A 1 111 ? -6.863 -0.608 -10.906 1.00 93.25 111 ALA A CA 1
ATOM 831 C C . ALA A 1 111 ? -7.015 -1.484 -12.171 1.00 93.25 111 ALA A C 1
ATOM 833 O O . ALA A 1 111 ? -7.029 -2.713 -12.063 1.00 93.25 111 ALA A O 1
ATOM 834 N N . PRO A 1 112 ? -7.127 -0.891 -13.377 1.00 92.75 112 PRO A N 1
ATOM 835 C CA . PRO A 1 112 ? -7.407 -1.650 -14.598 1.00 92.75 112 PRO A CA 1
ATOM 836 C C . PRO A 1 112 ? -6.253 -2.564 -15.032 1.00 92.75 112 PRO A C 1
ATOM 838 O O . PRO A 1 112 ? -6.489 -3.596 -15.655 1.00 92.75 112 PRO A O 1
ATOM 841 N N . GLU A 1 113 ? -5.021 -2.199 -14.691 1.00 92.50 113 GLU A N 1
ATOM 842 C CA . GLU A 1 113 ? -3.798 -2.979 -14.902 1.00 92.50 113 GLU A CA 1
ATOM 843 C C . GLU A 1 113 ? -3.479 -3.976 -13.773 1.00 92.50 113 GLU A C 1
ATOM 845 O O . GLU A 1 113 ? -2.421 -4.600 -13.799 1.00 92.50 113 GLU A O 1
ATOM 850 N N . GLY A 1 114 ? -4.370 -4.128 -12.789 1.00 95.31 114 GLY A N 1
ATOM 851 C CA . GLY A 1 114 ? -4.112 -4.926 -11.593 1.00 95.31 114 GLY A CA 1
ATOM 852 C C . GLY A 1 114 ? -3.249 -4.197 -10.558 1.00 95.31 114 GLY A C 1
ATOM 853 O O . GLY A 1 114 ? -2.922 -3.015 -10.682 1.00 95.31 114 GLY A O 1
ATOM 854 N N . VAL A 1 115 ? -2.902 -4.898 -9.478 1.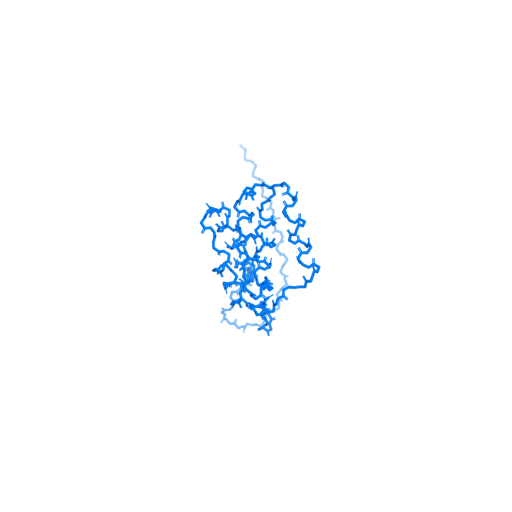00 98.12 115 VAL A N 1
ATOM 855 C CA . VAL A 1 115 ? -2.115 -4.331 -8.375 1.00 98.12 115 VAL A CA 1
ATOM 856 C C . VAL A 1 115 ? -0.634 -4.348 -8.748 1.00 98.12 115 VAL A C 1
ATOM 858 O O . VAL A 1 115 ? -0.047 -5.412 -8.917 1.00 98.12 115 VAL A O 1
ATOM 861 N N . SER A 1 116 ? -0.003 -3.176 -8.827 1.00 98.25 116 SER A N 1
ATOM 862 C CA . SER A 1 116 ? 1.442 -3.080 -9.073 1.00 98.25 116 SER A CA 1
ATOM 863 C C . SER A 1 116 ? 2.285 -3.480 -7.856 1.00 98.25 116 SER A C 1
ATOM 865 O O . SER A 1 116 ? 1.837 -3.357 -6.711 1.00 98.25 116 SER A O 1
ATOM 867 N N . ASP A 1 117 ? 3.542 -3.880 -8.077 1.00 97.94 117 ASP A N 1
ATOM 868 C CA . ASP A 1 117 ? 4.504 -4.205 -7.008 1.00 97.94 117 ASP A CA 1
ATOM 869 C C . ASP A 1 117 ? 4.657 -3.061 -5.990 1.00 97.94 117 ASP A C 1
ATOM 871 O O . ASP A 1 117 ? 4.595 -3.291 -4.779 1.00 97.94 117 ASP A O 1
ATOM 875 N N . CYS A 1 118 ? 4.742 -1.804 -6.439 1.00 97.88 118 CYS A N 1
ATOM 876 C CA . CYS A 1 118 ? 4.775 -0.664 -5.515 1.00 97.88 118 CYS A CA 1
ATOM 877 C C . CYS A 1 118 ? 3.502 -0.543 -4.662 1.00 97.88 118 CYS A C 1
ATOM 879 O O . CYS A 1 118 ? 3.591 -0.286 -3.460 1.00 97.88 118 CYS A O 1
ATOM 881 N N . THR A 1 119 ? 2.322 -0.755 -5.251 1.00 98.50 119 THR A N 1
ATOM 882 C CA . THR A 1 119 ? 1.042 -0.691 -4.526 1.00 98.50 119 THR A CA 1
ATOM 883 C C . THR A 1 119 ? 0.942 -1.809 -3.494 1.00 98.50 119 THR A C 1
ATOM 885 O O . THR A 1 119 ? 0.601 -1.560 -2.337 1.00 98.50 119 THR A O 1
ATOM 888 N N . PHE A 1 120 ? 1.314 -3.032 -3.876 1.00 98.50 120 PHE A N 1
ATOM 889 C CA . PHE A 1 120 ? 1.356 -4.172 -2.965 1.00 98.50 120 PHE A CA 1
ATOM 890 C C . PHE A 1 120 ? 2.294 -3.930 -1.787 1.00 98.50 120 PHE A C 1
ATOM 892 O O . PHE A 1 120 ? 1.915 -4.163 -0.641 1.00 98.50 120 PHE A O 1
ATOM 899 N N . ARG A 1 121 ? 3.497 -3.398 -2.025 1.00 98.12 121 ARG A N 1
ATOM 900 C CA . ARG A 1 121 ? 4.419 -3.076 -0.930 1.00 98.12 121 ARG A CA 1
ATOM 901 C C . ARG A 1 121 ? 3.837 -2.047 0.028 1.00 98.12 121 ARG A C 1
ATOM 903 O O . ARG A 1 121 ? 3.978 -2.232 1.234 1.00 98.12 121 ARG A O 1
ATOM 910 N N . VAL A 1 122 ? 3.131 -1.027 -0.462 1.00 98.38 122 VAL A N 1
ATOM 911 C CA . VAL A 1 122 ? 2.408 -0.092 0.416 1.00 98.38 122 VAL A CA 1
ATOM 912 C C . VAL A 1 122 ? 1.360 -0.818 1.260 1.00 98.38 122 VAL A C 1
ATOM 914 O O . VAL A 1 122 ? 1.330 -0.593 2.469 1.00 98.38 122 VAL A O 1
ATOM 917 N N . LEU A 1 123 ? 0.567 -1.727 0.676 1.00 98.38 123 LE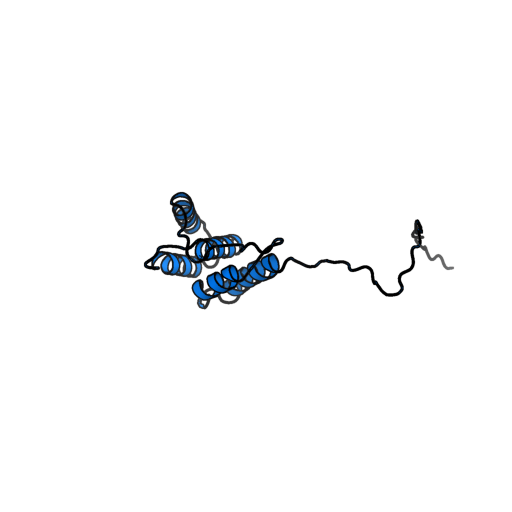U A N 1
ATOM 918 C CA . LEU A 1 123 ? -0.379 -2.553 1.439 1.00 98.38 123 LEU A CA 1
ATOM 919 C C . LEU A 1 123 ? 0.333 -3.342 2.542 1.00 98.38 123 LEU A C 1
ATOM 921 O O . LEU A 1 123 ? -0.106 -3.304 3.687 1.00 98.38 123 LEU A O 1
ATOM 925 N N . THR A 1 124 ? 1.475 -3.969 2.243 1.00 98.00 124 THR A N 1
ATOM 926 C CA . THR A 1 124 ? 2.251 -4.714 3.253 1.00 98.00 124 THR A CA 1
ATOM 927 C C . THR A 1 124 ? 2.809 -3.823 4.367 1.00 98.00 124 THR A C 1
ATOM 929 O O . THR A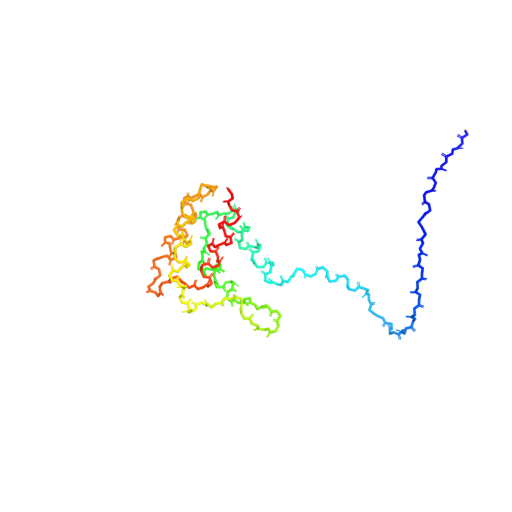 1 124 ? 2.951 -4.266 5.505 1.00 98.00 124 THR A O 1
ATOM 932 N N . LEU A 1 125 ? 3.134 -2.560 4.067 1.00 97.62 125 LEU A N 1
ATOM 933 C CA . LEU A 1 125 ? 3.643 -1.610 5.056 1.00 97.62 125 LEU A CA 1
ATOM 934 C C . LEU A 1 125 ? 2.545 -1.198 6.035 1.00 97.62 125 LEU A C 1
ATOM 936 O O . LEU A 1 125 ? 2.760 -1.260 7.247 1.00 97.62 125 LEU A O 1
ATOM 940 N N . ILE A 1 126 ? 1.377 -0.799 5.525 1.00 97.56 126 ILE A N 1
ATOM 941 C CA . ILE A 1 126 ? 0.256 -0.373 6.375 1.00 97.56 126 ILE A CA 1
ATOM 942 C C . ILE A 1 126 ? -0.388 -1.563 7.103 1.00 97.56 126 ILE A C 1
ATOM 944 O O . ILE A 1 126 ? -0.875 -1.403 8.220 1.00 97.56 126 ILE A O 1
ATOM 948 N N . ASP A 1 127 ? -0.310 -2.763 6.521 1.00 96.75 127 ASP A N 1
ATOM 949 C CA . ASP A 1 127 ? -0.672 -4.024 7.168 1.00 96.75 127 ASP A CA 1
ATOM 950 C C . ASP A 1 127 ? 0.136 -4.247 8.450 1.00 96.75 127 ASP A C 1
ATOM 952 O O . ASP A 1 127 ? -0.428 -4.360 9.533 1.00 96.75 127 ASP A O 1
ATOM 956 N N . ARG A 1 128 ? 1.467 -4.179 8.353 1.00 94.38 128 ARG A N 1
ATOM 957 C CA . ARG A 1 128 ? 2.371 -4.333 9.505 1.00 94.38 128 ARG A CA 1
ATOM 958 C C . ARG A 1 128 ? 2.260 -3.204 10.527 1.00 94.38 128 ARG A C 1
ATOM 960 O O . ARG A 1 128 ? 2.609 -3.402 11.686 1.00 94.38 128 ARG A O 1
ATOM 967 N N . ALA A 1 129 ? 1.831 -2.019 10.096 1.00 93.00 129 ALA A N 1
ATOM 968 C CA . ALA A 1 129 ? 1.664 -0.863 10.971 1.00 93.00 129 ALA A CA 1
ATOM 969 C C . ALA A 1 129 ? 0.400 -0.951 11.842 1.00 93.00 129 ALA A C 1
ATOM 971 O O . ALA A 1 129 ? 0.315 -0.244 12.844 1.00 93.00 129 ALA A O 1
ATOM 972 N N . THR A 1 130 ? -0.566 -1.801 11.474 1.00 89.81 130 THR A N 1
ATOM 973 C CA . THR A 1 130 ? -1.861 -1.931 12.153 1.00 89.81 130 THR A CA 1
ATOM 974 C C . THR A 1 130 ? -2.060 -3.323 12.749 1.00 89.81 130 THR A C 1
ATOM 976 O O . THR A 1 130 ? -2.759 -4.146 12.161 1.00 89.81 130 THR A O 1
ATOM 979 N N . PRO A 1 131 ? -1.458 -3.608 13.919 1.00 72.62 131 PRO A N 1
ATOM 980 C CA . PRO A 1 131 ? -1.800 -4.804 14.678 1.00 72.62 131 PRO A CA 1
ATOM 981 C C . PRO A 1 131 ? -3.247 -4.762 15.201 1.00 72.62 131 PRO A C 1
ATOM 983 O O . PRO A 1 131 ? -3.906 -3.683 15.167 1.00 72.62 131 PRO A O 1
#

Organism: Pseudomonas aeruginosa (NCBI:txid287)

pLDDT: mean 82.69, std 22.01, range [36.69, 98.5]

Foldseek 3Di:
DDDDDDDDDDDDDDDDDDDDPDDDPPPPPPPAPLNVLLVVLLVVCVVCLVPRDLVVSLVSQQPDADPPRDRPFDPQDADDPVLVVVLVVLLVDDWPPSVSLVVLVVVQCPDPSHHGRSSSVSSVSNSVSID

Secondary structure (DSSP, 8-state):
--------------------TT----------HHHHHHHHHHHHHHH-GGG--HHHHHHHHHT-B-TTS-BS--SSSBPPHHHHHHHHHHHHS--TTHHHHHHHHHHHHT-TT--BHHHHHHHHHHHHH--

Sequence (131 aa):
MSFAASIAATIGAIQYSHTTPGALPVTTSTESSDEIVKASIQEDFLKAPAKFDISTAAKRLSDVTIEGGYHICSPKDEITADQYIDISRMLDTQRSHAVEFKKAVDLALSAPEGVSDCTFRVLTLIDRATP

Radius of gyration: 23.28 Å; chains: 1; bounding box: 60×34×72 Å